Protein AF-A0A8K0URK1-F1 (afdb_monomer_lite)

Structure (mmCIF, N/CA/C/O backbone):
data_AF-A0A8K0URK1-F1
#
_entry.id   AF-A0A8K0URK1-F1
#
loop_
_atom_site.group_PDB
_atom_site.id
_atom_site.type_symbol
_atom_site.label_atom_id
_atom_site.label_alt_id
_atom_site.label_comp_id
_atom_site.label_asym_id
_atom_site.label_entity_id
_atom_site.label_seq_id
_atom_site.pdbx_PDB_ins_code
_atom_site.Cartn_x
_atom_site.Cartn_y
_atom_site.Cartn_z
_atom_site.occupancy
_atom_site.B_iso_or_equiv
_atom_sit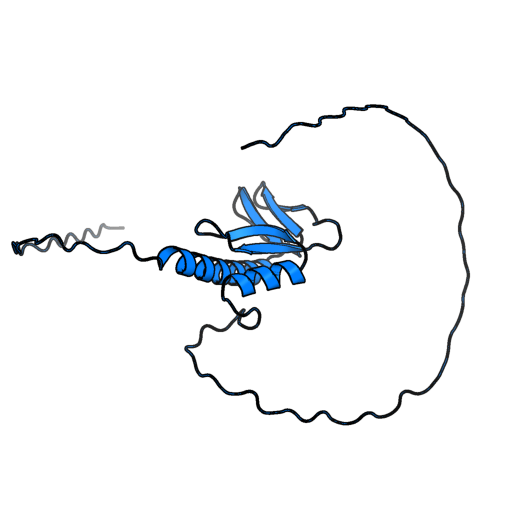e.auth_seq_id
_atom_site.auth_comp_id
_atom_site.auth_asym_id
_atom_site.auth_atom_id
_atom_site.pdbx_PDB_model_num
ATOM 1 N N . MET A 1 1 ? 9.933 27.100 34.645 1.00 48.09 1 MET A N 1
ATOM 2 C CA . MET A 1 1 ? 11.045 26.225 34.213 1.00 48.09 1 MET A CA 1
ATOM 3 C C . MET A 1 1 ? 11.820 26.975 33.146 1.00 48.09 1 MET A C 1
ATOM 5 O O . MET A 1 1 ? 11.214 27.482 32.210 1.00 48.09 1 MET A O 1
ATOM 9 N N . ALA A 1 2 ? 13.097 27.225 33.426 1.00 46.62 2 ALA A N 1
ATOM 10 C CA . ALA A 1 2 ? 13.906 28.264 32.805 1.00 46.62 2 ALA A CA 1
ATOM 11 C C . ALA A 1 2 ? 14.490 27.851 31.445 1.00 46.62 2 ALA A C 1
ATOM 13 O O . ALA A 1 2 ? 14.738 26.683 31.171 1.00 46.62 2 ALA A O 1
ATOM 14 N N . ARG A 1 3 ? 14.677 28.881 30.620 1.00 55.50 3 ARG A N 1
ATOM 15 C CA . ARG A 1 3 ? 15.140 28.906 29.231 1.00 55.50 3 ARG A CA 1
ATOM 16 C C . ARG A 1 3 ? 16.550 28.325 29.087 1.00 55.50 3 ARG A C 1
ATOM 18 O O . ARG A 1 3 ? 17.420 28.685 29.871 1.00 55.50 3 ARG A O 1
ATOM 25 N N . SER A 1 4 ? 16.806 27.566 28.021 1.00 57.69 4 SER A N 1
ATOM 26 C CA . SER A 1 4 ? 18.171 27.368 27.525 1.00 57.69 4 SER A CA 1
ATOM 27 C C . SER A 1 4 ? 18.217 27.646 26.027 1.00 57.69 4 SER A C 1
ATOM 29 O O . SER A 1 4 ? 17.711 26.888 25.205 1.00 57.69 4 SER A O 1
ATOM 31 N N . ILE A 1 5 ? 18.756 28.821 25.711 1.00 60.06 5 ILE A N 1
ATOM 32 C CA . ILE A 1 5 ? 19.053 29.321 24.375 1.00 60.06 5 ILE A CA 1
ATOM 33 C C . ILE A 1 5 ? 20.536 29.025 24.172 1.00 60.06 5 ILE A C 1
ATOM 35 O O . ILE A 1 5 ? 21.371 29.701 24.766 1.00 60.06 5 ILE A O 1
ATOM 39 N N . ILE A 1 6 ? 20.875 28.036 23.347 1.00 62.00 6 ILE A N 1
ATOM 40 C CA . ILE A 1 6 ? 22.254 27.843 22.889 1.00 62.00 6 ILE A CA 1
ATOM 41 C C . ILE A 1 6 ? 22.310 28.324 21.445 1.00 62.00 6 ILE A C 1
ATOM 43 O O . ILE A 1 6 ? 21.987 27.610 20.500 1.00 62.00 6 ILE A O 1
ATOM 47 N N . ARG A 1 7 ? 22.683 29.597 21.300 1.00 62.19 7 ARG A N 1
ATOM 48 C CA . ARG A 1 7 ? 23.243 30.124 20.061 1.00 62.19 7 ARG A CA 1
ATOM 49 C C . ARG A 1 7 ? 24.715 29.745 20.042 1.00 62.19 7 ARG A C 1
ATOM 51 O O . ARG A 1 7 ? 25.472 30.249 20.864 1.00 62.19 7 ARG A O 1
ATOM 58 N N . LEU A 1 8 ? 25.116 28.910 19.093 1.00 56.59 8 LEU A N 1
ATOM 59 C CA . LEU A 1 8 ? 26.517 28.797 18.710 1.00 56.59 8 LEU A CA 1
ATOM 60 C C . LEU A 1 8 ? 26.628 29.061 17.210 1.00 56.59 8 LEU A C 1
ATOM 62 O O . LEU A 1 8 ? 26.575 28.167 16.375 1.00 56.59 8 LEU A O 1
ATOM 66 N N . THR A 1 9 ? 26.714 30.348 16.891 1.00 60.06 9 THR A N 1
ATOM 67 C CA . THR A 1 9 ? 27.252 30.862 15.634 1.00 60.06 9 THR A CA 1
ATOM 68 C C . THR A 1 9 ? 28.734 30.505 15.550 1.00 60.06 9 THR A C 1
ATOM 70 O O . THR A 1 9 ? 29.507 30.964 16.390 1.00 60.06 9 THR A O 1
ATOM 73 N N . LEU A 1 10 ? 29.129 29.741 14.529 1.00 58.16 10 LEU A N 1
ATOM 74 C CA . LEU A 1 10 ? 30.525 29.583 14.123 1.00 58.16 10 LEU A CA 1
ATOM 75 C C . LEU A 1 10 ? 30.709 30.158 12.710 1.00 58.16 10 LEU A C 1
ATOM 77 O O . LEU A 1 10 ? 29.927 29.881 11.803 1.00 58.16 10 LEU A O 1
ATOM 81 N N . LEU A 1 11 ? 31.719 31.018 12.591 1.00 53.81 11 LEU A N 1
ATOM 82 C CA . LEU A 1 11 ? 32.075 31.860 11.450 1.00 53.81 11 LEU A CA 1
ATOM 83 C C . LEU A 1 11 ? 33.068 31.174 10.487 1.00 53.81 11 LEU A C 1
ATOM 85 O O . LEU A 1 11 ? 33.964 30.467 10.928 1.00 53.81 11 LEU A O 1
ATOM 89 N N . LEU A 1 12 ? 32.933 31.551 9.207 1.00 51.34 12 LEU A N 1
ATOM 90 C CA . LEU A 1 12 ? 33.943 31.743 8.145 1.00 51.34 12 LEU A CA 1
ATOM 91 C C . LEU A 1 12 ? 34.872 30.593 7.696 1.00 51.34 12 LEU A C 1
ATOM 93 O O . LEU A 1 12 ? 35.838 30.256 8.368 1.00 51.34 12 LEU A O 1
ATOM 97 N N . ALA A 1 13 ? 34.746 30.246 6.407 1.00 52.25 13 ALA A N 1
ATOM 98 C CA . ALA A 1 13 ? 35.858 30.315 5.448 1.00 52.25 13 ALA A CA 1
ATOM 99 C C . ALA A 1 13 ? 35.312 30.477 4.013 1.00 52.25 13 ALA A C 1
ATOM 101 O O . ALA A 1 13 ? 34.647 29.591 3.484 1.00 52.25 13 ALA A O 1
ATOM 102 N N . ALA A 1 14 ? 35.580 31.626 3.386 1.00 55.91 14 ALA A N 1
ATOM 103 C CA . ALA A 1 14 ? 35.300 31.867 1.973 1.00 55.91 14 ALA A CA 1
ATOM 104 C C . ALA A 1 14 ? 36.432 31.264 1.126 1.00 55.91 14 ALA A C 1
ATOM 106 O O . ALA A 1 14 ? 37.580 31.683 1.247 1.00 55.91 14 ALA A O 1
ATOM 107 N N . SER A 1 15 ? 36.114 30.282 0.282 1.00 62.97 15 SER A N 1
ATOM 108 C CA . SER A 1 15 ? 37.030 29.718 -0.717 1.00 62.97 15 SER A CA 1
ATOM 109 C C . SER A 1 15 ? 36.404 29.868 -2.099 1.00 62.97 15 SER A C 1
ATOM 111 O O . SER A 1 15 ? 35.402 29.228 -2.408 1.00 62.97 15 SER A O 1
ATOM 113 N N . ALA A 1 16 ? 36.976 30.756 -2.913 1.00 58.44 16 ALA A N 1
ATOM 114 C CA . ALA A 1 16 ? 36.610 30.937 -4.311 1.00 58.44 16 ALA A CA 1
ATOM 115 C C . ALA A 1 16 ? 37.341 29.888 -5.163 1.00 58.44 16 ALA A C 1
ATOM 117 O O . ALA A 1 16 ? 38.551 29.988 -5.363 1.00 58.44 16 ALA A O 1
ATOM 118 N N . LEU A 1 17 ? 36.611 28.882 -5.652 1.00 60.44 17 LEU A N 1
ATOM 119 C CA . LEU A 1 17 ? 37.097 27.935 -6.657 1.00 60.44 17 LEU A CA 1
ATOM 120 C C . LEU A 1 17 ? 36.455 28.240 -8.015 1.00 60.44 17 LEU A C 1
ATOM 122 O O . LEU A 1 17 ? 35.256 28.491 -8.123 1.00 60.44 17 LEU A O 1
ATOM 126 N N . LEU A 1 18 ? 37.306 28.244 -9.040 1.00 54.66 18 LEU A N 1
ATOM 127 C CA . LEU A 1 18 ? 36.998 28.494 -10.444 1.00 54.66 18 LEU A CA 1
ATOM 128 C C . LEU A 1 18 ? 36.071 27.395 -10.992 1.00 54.66 18 LEU A C 1
ATOM 130 O O . LEU A 1 18 ? 36.447 26.225 -11.026 1.00 54.66 18 LEU A O 1
ATOM 134 N N . PHE A 1 19 ? 34.872 27.774 -11.441 1.00 57.97 19 PHE A N 1
ATOM 135 C CA . PHE A 1 19 ? 33.903 26.866 -12.058 1.00 57.97 19 PHE A CA 1
ATOM 136 C C . PHE A 1 19 ? 34.135 26.765 -13.573 1.00 57.97 19 PHE A C 1
ATOM 138 O O . PHE A 1 19 ? 33.857 27.706 -14.315 1.00 57.97 19 PHE A O 1
ATOM 145 N N . ALA A 1 20 ? 34.605 25.606 -14.039 1.00 65.06 20 ALA A N 1
ATOM 146 C CA . ALA A 1 20 ? 34.512 25.202 -15.442 1.00 65.06 20 ALA A CA 1
ATOM 147 C C . ALA A 1 20 ? 33.210 24.397 -15.658 1.00 65.06 20 ALA A C 1
ATOM 149 O O . ALA A 1 20 ? 32.905 23.531 -14.834 1.00 65.06 20 ALA A O 1
ATOM 150 N N . PRO A 1 21 ? 32.430 24.631 -16.733 1.00 56.56 21 PRO A N 1
ATOM 151 C CA . PRO A 1 21 ? 31.208 23.873 -16.978 1.00 56.56 21 PRO A CA 1
ATOM 152 C C . PRO A 1 21 ? 31.545 22.473 -17.504 1.00 56.56 21 PRO A C 1
ATOM 154 O O . PRO A 1 21 ? 31.882 22.290 -18.675 1.00 56.56 21 PRO A O 1
ATOM 157 N N . ILE A 1 22 ? 31.430 21.467 -16.638 1.00 66.06 22 ILE A N 1
ATOM 158 C CA . ILE A 1 22 ? 31.434 20.063 -17.050 1.00 66.06 22 ILE A CA 1
ATOM 159 C C . ILE A 1 22 ? 30.080 19.790 -17.711 1.00 66.06 22 ILE A C 1
ATOM 161 O O . ILE A 1 22 ? 29.039 19.799 -17.056 1.00 66.06 22 ILE A O 1
ATOM 165 N N . ARG A 1 23 ? 30.084 19.569 -19.028 1.00 68.69 23 ARG A N 1
ATOM 166 C CA . ARG A 1 23 ? 28.923 19.060 -19.768 1.00 68.69 23 ARG A CA 1
ATOM 167 C C . ARG A 1 23 ? 28.707 17.592 -19.385 1.00 68.69 23 ARG A C 1
ATOM 169 O O . ARG A 1 23 ? 29.271 16.703 -20.015 1.00 68.69 23 ARG A O 1
ATOM 176 N N . GLY A 1 24 ? 27.937 17.353 -18.327 1.00 58.72 24 GLY A N 1
ATOM 177 C CA . GLY A 1 24 ? 27.447 16.021 -17.975 1.00 58.72 24 GLY A CA 1
ATOM 178 C C . GLY A 1 24 ? 26.345 15.585 -18.941 1.00 58.72 24 GLY A C 1
ATOM 179 O O . GLY A 1 24 ? 25.402 16.337 -19.181 1.00 58.72 24 GLY A O 1
ATOM 180 N N . ALA A 1 25 ? 26.470 14.386 -19.512 1.00 64.12 25 ALA A N 1
ATOM 181 C CA . ALA A 1 25 ? 25.358 13.717 -20.181 1.00 64.12 25 ALA A CA 1
ATOM 182 C C . ALA A 1 25 ? 24.268 13.371 -19.142 1.00 64.12 25 ALA A C 1
ATOM 184 O O . ALA A 1 25 ? 24.622 13.061 -18.001 1.00 64.12 25 ALA A O 1
ATOM 185 N N . PRO A 1 26 ? 22.968 13.415 -19.490 1.00 55.03 26 PRO A N 1
ATOM 186 C CA . PRO A 1 26 ? 21.909 13.041 -18.557 1.00 55.03 26 PRO A CA 1
ATOM 187 C C . PRO A 1 26 ? 22.056 11.564 -18.169 1.00 55.03 26 PRO A C 1
ATOM 189 O O . PRO A 1 26 ? 22.089 10.684 -19.031 1.00 55.03 26 PRO A O 1
ATOM 192 N N . ALA A 1 27 ? 22.180 11.300 -16.869 1.00 57.69 27 ALA A N 1
ATOM 193 C CA . ALA A 1 27 ? 22.226 9.952 -16.329 1.00 57.69 27 ALA A CA 1
ATOM 194 C C . ALA A 1 27 ? 20.840 9.307 -16.473 1.00 57.69 27 ALA A C 1
ATOM 196 O O . ALA A 1 27 ? 19.858 9.800 -15.934 1.00 57.69 27 ALA A O 1
ATOM 197 N N . ALA A 1 28 ? 20.755 8.182 -17.180 1.00 57.31 28 ALA A N 1
ATOM 198 C CA . ALA A 1 28 ? 19.535 7.378 -17.279 1.00 57.31 28 ALA A CA 1
ATOM 199 C C . ALA A 1 28 ? 19.229 6.570 -15.992 1.00 57.31 28 ALA A C 1
ATOM 201 O O . ALA A 1 28 ? 18.394 5.668 -16.014 1.00 57.31 28 ALA A O 1
ATOM 202 N N . SER A 1 29 ? 19.907 6.873 -14.881 1.00 57.59 29 SER A N 1
ATOM 203 C CA . SER A 1 29 ? 19.882 6.100 -13.634 1.00 57.59 29 SER A CA 1
ATOM 204 C C . SER A 1 29 ? 18.676 6.412 -12.744 1.00 57.59 29 SER A C 1
ATOM 206 O O . SER A 1 29 ? 18.187 5.532 -12.045 1.00 57.59 29 SER A O 1
ATOM 208 N N . ASP A 1 30 ? 18.112 7.621 -12.824 1.00 63.47 30 ASP A N 1
ATOM 209 C CA . ASP A 1 30 ? 17.045 8.038 -11.903 1.00 63.47 30 ASP A CA 1
ATOM 210 C C . ASP A 1 30 ? 15.773 7.179 -12.025 1.00 63.47 30 ASP A C 1
ATOM 212 O O . ASP A 1 30 ? 15.072 6.947 -11.039 1.00 63.47 30 ASP A O 1
ATOM 216 N N . SER A 1 31 ? 15.473 6.668 -13.229 1.00 66.38 31 SER A N 1
ATOM 217 C CA . SER A 1 31 ? 14.221 5.944 -13.497 1.00 66.38 31 SER A CA 1
ATOM 218 C C . SER A 1 31 ? 14.201 4.494 -13.019 1.00 66.38 31 SER A C 1
ATOM 220 O O . SER A 1 31 ? 13.140 3.984 -12.656 1.00 66.38 31 SER A O 1
ATOM 222 N N . SER A 1 32 ? 15.342 3.805 -13.031 1.00 74.88 32 SER A N 1
ATOM 223 C CA . SER A 1 32 ? 15.462 2.474 -12.423 1.00 74.88 32 SER A CA 1
ATOM 224 C C . SER A 1 32 ? 15.487 2.566 -10.902 1.00 74.88 32 SER A C 1
ATOM 226 O O . SER A 1 32 ? 14.908 1.716 -10.223 1.00 74.88 32 SER A O 1
ATOM 228 N N . ASP A 1 33 ? 16.104 3.624 -10.381 1.00 85.94 33 ASP A N 1
ATOM 229 C CA . ASP A 1 33 ? 16.352 3.779 -8.953 1.00 85.94 33 ASP A CA 1
ATOM 230 C C . ASP A 1 33 ? 15.047 4.031 -8.189 1.00 85.94 33 ASP A C 1
ATOM 232 O O . ASP A 1 33 ? 14.787 3.360 -7.186 1.00 85.94 33 ASP A O 1
ATOM 236 N N . PHE A 1 34 ? 14.155 4.895 -8.702 1.00 93.88 34 PHE A N 1
ATOM 237 C CA . PHE A 1 34 ? 12.862 5.098 -8.039 1.00 93.88 34 PHE A CA 1
ATOM 238 C C . PHE A 1 34 ? 11.953 3.869 -8.140 1.00 93.88 34 PHE A C 1
ATOM 240 O O . PHE A 1 34 ? 11.212 3.599 -7.204 1.00 93.88 34 PHE A O 1
ATOM 247 N N . LYS A 1 35 ? 12.000 3.091 -9.232 1.00 95.69 35 LYS A N 1
ATOM 248 C CA . LYS A 1 35 ? 11.165 1.882 -9.366 1.00 95.69 35 LYS A CA 1
ATOM 249 C C . LYS A 1 35 ? 11.522 0.858 -8.298 1.00 95.69 35 LYS A C 1
ATOM 251 O O . LYS A 1 35 ? 10.628 0.376 -7.606 1.00 95.69 35 LYS A O 1
ATOM 256 N N . LYS A 1 36 ? 12.818 0.591 -8.117 1.00 95.38 36 LYS A N 1
ATOM 257 C CA . LYS A 1 36 ? 13.295 -0.317 -7.071 1.00 95.38 36 LYS A CA 1
ATOM 258 C C . LYS A 1 36 ? 12.928 0.180 -5.679 1.00 95.38 36 LYS A C 1
ATOM 260 O O . LYS A 1 36 ? 12.421 -0.604 -4.879 1.00 95.38 36 LYS A O 1
ATOM 265 N N . GLN A 1 37 ? 13.110 1.474 -5.412 1.00 96.56 37 GLN A N 1
ATOM 266 C CA . GLN A 1 37 ? 12.704 2.062 -4.136 1.00 96.56 37 GLN A CA 1
ATOM 267 C C . GLN A 1 37 ? 11.198 1.907 -3.894 1.00 96.56 37 GLN A C 1
ATOM 269 O O . GLN A 1 37 ? 10.796 1.463 -2.824 1.00 96.56 37 GLN A O 1
ATOM 274 N N . ASN A 1 38 ? 10.367 2.162 -4.905 1.00 97.69 38 ASN A N 1
ATOM 275 C CA . ASN A 1 38 ? 8.920 1.980 -4.813 1.00 97.69 38 ASN A CA 1
ATOM 276 C C . ASN A 1 38 ? 8.538 0.523 -4.510 1.00 97.69 38 ASN A C 1
ATOM 278 O O . ASN A 1 38 ? 7.573 0.284 -3.788 1.00 97.69 38 ASN A O 1
ATOM 282 N N . GLY A 1 39 ? 9.272 -0.453 -5.058 1.00 97.00 39 GLY A N 1
ATOM 283 C CA . GLY A 1 39 ? 9.069 -1.874 -4.760 1.00 97.00 39 GLY A CA 1
ATOM 284 C C . GLY A 1 39 ? 9.372 -2.212 -3.298 1.00 97.00 39 GLY A C 1
ATOM 285 O O . GLY A 1 39 ? 8.576 -2.889 -2.647 1.00 97.00 39 GLY A O 1
ATOM 286 N N . LEU A 1 40 ? 10.481 -1.693 -2.762 1.00 96.94 40 LEU A N 1
ATOM 287 C CA . LEU A 1 40 ? 10.861 -1.860 -1.354 1.00 96.94 40 LEU A CA 1
ATOM 288 C C . LEU A 1 40 ? 9.851 -1.179 -0.420 1.00 96.94 40 LEU A C 1
ATOM 290 O O . LEU A 1 40 ? 9.428 -1.762 0.580 1.00 96.94 40 LEU A O 1
ATOM 294 N N . ASP A 1 41 ? 9.417 0.030 -0.774 1.00 97.75 41 ASP A N 1
ATOM 295 C CA . ASP A 1 41 ? 8.418 0.780 -0.016 1.00 97.75 41 ASP A CA 1
ATOM 296 C C . ASP A 1 41 ? 7.068 0.053 -0.008 1.00 97.75 41 ASP A C 1
ATOM 298 O O . ASP A 1 41 ? 6.435 -0.044 1.043 1.00 97.75 41 ASP A O 1
ATOM 302 N N . ALA A 1 42 ? 6.652 -0.521 -1.143 1.00 98.00 42 ALA A N 1
ATOM 303 C CA . ALA A 1 42 ? 5.432 -1.319 -1.245 1.00 98.00 42 ALA A CA 1
ATOM 304 C C . ALA A 1 42 ? 5.492 -2.569 -0.353 1.00 98.00 42 ALA A C 1
ATOM 306 O O . ALA A 1 42 ? 4.552 -2.824 0.399 1.00 98.00 42 ALA A O 1
ATOM 307 N N . GLN A 1 43 ? 6.605 -3.312 -0.359 1.00 97.12 43 GLN A N 1
ATOM 308 C CA . GLN A 1 43 ? 6.793 -4.461 0.539 1.00 97.12 43 GLN A CA 1
ATOM 309 C C . GLN A 1 43 ? 6.712 -4.061 2.009 1.00 97.12 43 GLN A C 1
ATOM 311 O O . GLN A 1 43 ? 5.987 -4.680 2.790 1.00 97.12 43 GLN A O 1
ATOM 316 N N . LYS A 1 44 ? 7.425 -2.998 2.390 1.00 97.12 44 LYS A N 1
ATOM 317 C CA . LYS A 1 44 ? 7.406 -2.482 3.759 1.00 97.12 44 LYS A CA 1
ATOM 318 C C . LYS A 1 44 ? 6.000 -2.059 4.172 1.00 97.12 44 LYS A C 1
ATOM 320 O O . LYS A 1 44 ? 5.565 -2.378 5.276 1.00 97.12 44 LYS A O 1
ATOM 325 N N . GLN A 1 45 ? 5.289 -1.363 3.294 1.00 97.94 45 GLN A N 1
ATOM 326 C CA . GLN A 1 45 ? 3.925 -0.916 3.540 1.00 97.94 45 GLN A CA 1
ATOM 327 C C . GLN A 1 45 ? 2.960 -2.105 3.682 1.00 97.94 45 GLN A C 1
ATOM 329 O O . GLN A 1 45 ? 2.161 -2.128 4.614 1.00 97.94 45 GLN A O 1
ATOM 334 N N . ASN A 1 46 ? 3.090 -3.141 2.851 1.00 97.44 46 ASN A N 1
ATOM 335 C CA . ASN A 1 46 ? 2.309 -4.376 2.974 1.00 97.44 46 ASN A CA 1
ATOM 336 C C . ASN A 1 46 ? 2.600 -5.131 4.278 1.00 97.44 46 ASN A C 1
ATOM 338 O O . ASN A 1 46 ? 1.675 -5.607 4.937 1.00 97.44 46 ASN A O 1
ATOM 342 N N . ALA A 1 47 ? 3.864 -5.184 4.705 1.00 96.88 47 ALA A N 1
ATOM 343 C CA . ALA A 1 47 ? 4.232 -5.756 5.997 1.00 96.88 47 ALA A CA 1
ATOM 344 C C . ALA A 1 47 ? 3.625 -4.964 7.169 1.00 96.88 47 ALA A C 1
ATOM 346 O O . ALA A 1 47 ? 3.183 -5.558 8.149 1.00 96.88 47 ALA A O 1
ATOM 347 N N . GLN A 1 48 ? 3.547 -3.633 7.066 1.00 97.12 48 GLN A N 1
ATOM 348 C CA . GLN A 1 48 ? 2.868 -2.797 8.062 1.00 97.12 48 GLN A CA 1
ATOM 349 C C . GLN A 1 48 ? 1.362 -3.078 8.094 1.00 97.12 48 GLN A C 1
ATOM 351 O O . GLN A 1 48 ? 0.800 -3.293 9.167 1.00 97.12 48 GLN A O 1
ATOM 356 N N . PHE A 1 49 ? 0.720 -3.134 6.928 1.00 98.00 49 PHE A N 1
ATOM 357 C CA . PHE A 1 49 ? -0.704 -3.437 6.780 1.00 98.00 49 PHE A CA 1
ATOM 358 C C . PHE A 1 49 ? -1.098 -4.782 7.388 1.00 98.00 49 PHE A C 1
ATOM 360 O O . PHE A 1 49 ? -2.134 -4.874 8.042 1.00 98.00 49 PHE A O 1
ATOM 367 N N . ALA A 1 50 ? -0.238 -5.795 7.277 1.00 96.62 50 ALA A N 1
ATOM 368 C CA . ALA A 1 50 ? -0.461 -7.102 7.893 1.00 96.62 50 ALA A CA 1
ATOM 369 C C . ALA A 1 50 ? -0.568 -7.060 9.431 1.00 96.62 50 ALA A C 1
ATOM 371 O O . ALA A 1 50 ? -1.087 -8.000 10.034 1.00 96.62 50 ALA A O 1
ATOM 372 N N . THR A 1 51 ? -0.092 -5.991 10.077 1.00 97.00 51 THR A N 1
ATOM 373 C CA . THR A 1 51 ? -0.181 -5.822 11.537 1.00 97.00 51 THR A CA 1
ATOM 374 C C . THR A 1 51 ? -1.421 -5.048 11.991 1.00 97.00 51 THR A C 1
ATOM 376 O O . THR A 1 51 ? -1.754 -5.101 13.174 1.00 97.00 51 THR A O 1
ATOM 379 N N . LEU A 1 52 ? -2.116 -4.366 11.072 1.00 97.56 52 LEU A N 1
ATOM 380 C CA . LEU A 1 52 ? -3.293 -3.552 11.373 1.00 97.56 52 LEU A CA 1
ATOM 381 C C . LEU A 1 52 ? -4.553 -4.407 11.541 1.00 97.56 52 LEU A C 1
ATOM 383 O O . LEU A 1 52 ? -4.796 -5.361 10.800 1.00 97.56 52 LEU A O 1
ATOM 387 N N . LYS A 1 53 ? -5.399 -4.005 12.485 1.00 97.62 53 LYS A N 1
ATOM 388 C CA . LYS A 1 53 ? -6.725 -4.572 12.753 1.00 97.62 53 LYS A CA 1
ATOM 389 C C . LYS A 1 53 ? -7.801 -3.513 12.562 1.00 97.62 53 LYS A C 1
ATOM 391 O O . LYS A 1 53 ? -7.565 -2.327 12.786 1.00 97.62 53 LYS A O 1
ATOM 396 N N . ALA A 1 54 ? -9.026 -3.936 12.248 1.00 96.69 54 ALA A N 1
ATOM 397 C CA . ALA A 1 54 ? -10.153 -3.008 12.096 1.00 96.69 54 ALA A CA 1
ATOM 398 C C . ALA A 1 54 ? -10.447 -2.187 13.372 1.00 96.69 54 ALA A C 1
ATOM 400 O O . ALA A 1 54 ? -10.978 -1.080 13.298 1.00 96.69 54 ALA A O 1
ATOM 401 N N . SER A 1 55 ? -10.080 -2.713 14.546 1.00 96.50 55 SER A N 1
ATOM 402 C CA . SER A 1 55 ? -10.238 -2.047 15.844 1.00 96.50 55 SER A CA 1
ATOM 403 C C . SER A 1 55 ? -9.191 -0.974 16.146 1.00 96.50 55 SER A C 1
ATOM 405 O O . SER A 1 55 ? -9.363 -0.234 17.118 1.00 96.50 55 SER A O 1
ATOM 407 N N . ASP A 1 56 ? -8.100 -0.912 15.383 1.00 97.88 56 ASP A N 1
ATOM 408 C CA . ASP A 1 56 ? -7.002 0.007 15.670 1.00 97.88 56 ASP A CA 1
ATOM 409 C C . ASP A 1 56 ? -7.427 1.462 15.415 1.00 97.88 56 ASP A C 1
ATOM 411 O O . ASP A 1 56 ? -8.181 1.740 14.476 1.00 97.88 56 ASP A O 1
ATOM 415 N N . PRO A 1 57 ? -6.962 2.422 16.234 1.00 97.69 57 PRO A N 1
ATOM 416 C CA . PRO A 1 57 ? -7.157 3.831 15.937 1.00 97.69 57 PRO A CA 1
ATOM 417 C C . PRO A 1 57 ? -6.331 4.230 14.710 1.00 97.69 57 PRO A C 1
ATOM 419 O O . PRO A 1 57 ? -5.249 3.697 14.464 1.00 97.69 57 PRO A O 1
ATOM 422 N N . CYS A 1 58 ? -6.812 5.222 13.969 1.00 98.31 58 CYS A N 1
ATOM 423 C CA . CYS A 1 58 ? -6.141 5.721 12.774 1.00 98.31 58 CYS A CA 1
ATOM 424 C C . CYS A 1 58 ? -6.172 7.250 12.704 1.00 98.31 58 CYS A C 1
ATOM 426 O O . CYS A 1 58 ? -6.954 7.904 13.397 1.00 98.31 58 CYS A O 1
ATOM 428 N N . ALA A 1 59 ? -5.304 7.825 11.869 1.00 98.12 59 ALA A N 1
ATOM 429 C CA . ALA A 1 59 ? -5.293 9.258 11.594 1.00 98.12 59 ALA A CA 1
ATOM 430 C C . ALA A 1 59 ? -6.227 9.588 10.421 1.00 98.12 59 ALA A C 1
ATOM 432 O O . ALA A 1 59 ? -6.144 8.932 9.381 1.00 98.12 59 ALA A O 1
ATOM 433 N N . GLU A 1 60 ? -7.079 10.607 10.581 1.00 97.88 60 GLU A N 1
ATOM 434 C CA . GLU A 1 60 ? -8.065 11.031 9.573 1.00 97.88 60 GLU A CA 1
ATOM 435 C C . GLU A 1 60 ? -7.494 11.094 8.156 1.00 97.88 60 GLU A C 1
ATOM 437 O O . GLU A 1 60 ? -6.406 11.626 7.931 1.00 97.88 60 GLU A O 1
ATOM 442 N N . GLY A 1 61 ? -8.245 10.554 7.196 1.00 97.06 61 GLY A N 1
ATOM 443 C CA . GLY A 1 61 ? -7.881 10.567 5.779 1.00 97.06 61 GLY A CA 1
ATOM 444 C C . GLY A 1 61 ? -6.791 9.569 5.376 1.00 97.06 61 GLY A C 1
ATOM 445 O O . GLY A 1 61 ? -6.563 9.392 4.180 1.00 97.06 61 GLY A O 1
ATOM 446 N N . THR A 1 62 ? -6.153 8.877 6.326 1.00 98.00 62 THR A N 1
ATOM 447 C CA . THR A 1 62 ? -5.176 7.821 6.014 1.00 98.00 62 THR A CA 1
ATOM 448 C C . THR A 1 62 ? -5.860 6.660 5.302 1.00 98.00 62 THR A C 1
ATOM 450 O O . THR A 1 62 ? -6.970 6.269 5.665 1.00 98.00 62 THR A O 1
ATOM 453 N N . GLN A 1 63 ? -5.180 6.087 4.313 1.00 98.56 63 GLN A N 1
ATOM 454 C CA . GLN A 1 63 ? -5.602 4.872 3.624 1.00 98.56 63 GLN A CA 1
ATOM 455 C C . GLN A 1 63 ? -4.644 3.729 3.954 1.00 98.56 63 GLN A C 1
ATOM 457 O O . GLN A 1 63 ? -3.439 3.945 4.103 1.00 98.56 63 GLN A O 1
ATOM 462 N N . ALA A 1 64 ? -5.179 2.521 4.076 1.00 98.62 64 ALA A N 1
ATOM 463 C CA . ALA A 1 64 ? -4.411 1.323 4.380 1.00 98.62 64 ALA A CA 1
ATOM 464 C C . ALA A 1 64 ? -5.081 0.078 3.795 1.00 98.62 64 ALA A C 1
ATOM 466 O O . ALA A 1 64 ? -6.233 0.121 3.359 1.00 98.62 64 ALA A O 1
ATOM 467 N N . CYS A 1 65 ? -4.370 -1.043 3.849 1.00 98.75 65 CYS A N 1
ATOM 468 C CA . CYS A 1 65 ? -4.998 -2.352 3.771 1.00 98.75 65 CYS A CA 1
ATOM 469 C C . CYS A 1 65 ? -5.161 -2.897 5.185 1.00 98.75 65 CYS A C 1
ATOM 471 O O . CYS A 1 65 ? -4.181 -3.067 5.903 1.00 98.75 65 CYS A O 1
ATOM 473 N N . VAL A 1 66 ? -6.396 -3.152 5.597 1.00 98.44 66 VAL A N 1
ATOM 474 C CA . VAL A 1 66 ? -6.708 -3.715 6.916 1.00 98.44 66 VAL A CA 1
ATOM 475 C C . VAL A 1 66 ? -7.499 -4.984 6.677 1.00 98.44 66 VAL A C 1
ATOM 477 O O . VAL A 1 66 ? -8.515 -4.952 5.987 1.00 98.44 66 VAL A O 1
ATOM 480 N N . GLU A 1 67 ? -7.005 -6.114 7.186 1.00 96.56 67 GLU A N 1
ATOM 481 C CA . GLU A 1 67 ?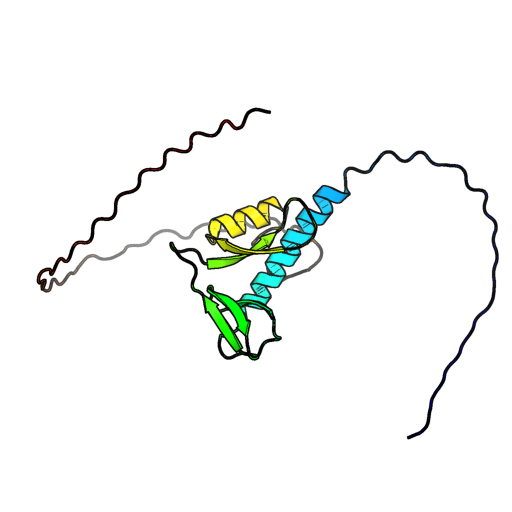 -7.644 -7.427 6.990 1.00 96.56 67 GLU A CA 1
ATOM 482 C C . GLU A 1 67 ? -7.918 -7.737 5.500 1.00 96.56 67 GLU A C 1
ATOM 484 O O . GLU A 1 67 ? -8.967 -8.260 5.127 1.00 96.56 67 GLU A O 1
ATOM 489 N N . GLN A 1 68 ? -6.963 -7.371 4.631 1.00 96.88 68 GLN A N 1
ATOM 490 C CA . GLN A 1 68 ? -7.034 -7.508 3.165 1.00 96.88 68 GLN A CA 1
ATOM 491 C C . GLN A 1 68 ? -8.146 -6.685 2.482 1.00 96.88 68 GLN A C 1
ATOM 493 O O . GLN A 1 68 ? -8.344 -6.810 1.273 1.00 96.88 68 GLN A O 1
ATOM 498 N N . ALA A 1 69 ? -8.856 -5.824 3.212 1.00 98.44 69 ALA A N 1
ATOM 499 C CA . ALA A 1 69 ? -9.808 -4.859 2.673 1.00 98.44 69 ALA A CA 1
ATOM 500 C C . ALA A 1 69 ? -9.154 -3.483 2.509 1.00 98.44 69 ALA A C 1
ATOM 502 O O . ALA A 1 69 ? -8.246 -3.119 3.261 1.00 98.44 69 ALA A O 1
ATOM 503 N N . PHE A 1 70 ? -9.636 -2.704 1.541 1.00 98.50 70 PHE A N 1
ATOM 504 C CA . PHE A 1 70 ? -9.272 -1.296 1.448 1.00 98.50 70 PHE A CA 1
ATOM 505 C C . PHE A 1 70 ? -9.878 -0.558 2.636 1.00 98.50 70 PHE A C 1
ATOM 507 O O . PHE A 1 70 ? -11.072 -0.686 2.892 1.00 98.50 70 PHE A O 1
ATOM 514 N N . ALA A 1 71 ? -9.075 0.208 3.361 1.00 98.56 71 ALA A N 1
ATOM 515 C CA . ALA A 1 71 ? -9.524 0.943 4.529 1.00 98.56 71 ALA A CA 1
ATOM 516 C C . ALA A 1 71 ? -9.219 2.430 4.381 1.00 98.56 71 ALA A C 1
ATOM 518 O O . ALA A 1 71 ? -8.113 2.811 3.994 1.00 98.56 71 ALA A O 1
ATOM 519 N N . GLN A 1 72 ? -10.182 3.270 4.752 1.00 98.50 72 GLN A N 1
ATOM 520 C CA . GLN A 1 72 ? -9.981 4.704 4.927 1.00 98.50 72 GLN A CA 1
ATOM 521 C C . GLN A 1 72 ? -10.301 5.093 6.364 1.00 98.50 72 GLN A C 1
ATOM 523 O O . GLN A 1 72 ? -11.291 4.643 6.937 1.00 98.50 72 GLN A O 1
ATOM 528 N N . CYS A 1 73 ? -9.462 5.930 6.958 1.00 98.44 73 CYS A N 1
ATOM 529 C CA . CYS A 1 73 ? -9.710 6.438 8.291 1.00 98.44 73 CYS A CA 1
ATOM 530 C C . CYS A 1 73 ? -10.741 7.568 8.266 1.00 98.44 73 CYS A C 1
ATOM 532 O O . CYS A 1 73 ? -10.496 8.603 7.641 1.00 98.44 73 CYS A O 1
ATOM 534 N N . VAL A 1 74 ? -11.859 7.370 8.967 1.00 98.00 74 VAL A N 1
ATOM 535 C CA . VAL A 1 74 ? -12.933 8.356 9.133 1.00 98.00 74 VAL A CA 1
ATOM 536 C C . VAL A 1 74 ? -13.383 8.353 10.593 1.00 98.00 74 VAL A C 1
ATOM 538 O O . VAL A 1 74 ? -13.773 7.318 11.132 1.00 98.00 74 VAL A O 1
ATOM 541 N N . GLY A 1 75 ? -13.326 9.498 11.264 1.00 96.31 75 GLY A N 1
ATOM 542 C CA . GLY A 1 75 ? -13.669 9.612 12.690 1.00 96.31 75 GLY A CA 1
ATOM 543 C C . GLY A 1 75 ? -12.715 8.847 13.623 1.00 96.31 75 GLY A C 1
ATOM 544 O O . GLY A 1 75 ? -13.143 8.322 14.654 1.00 96.31 75 GLY A O 1
ATOM 545 N N . GLY A 1 76 ? -11.441 8.710 13.248 1.00 97.00 76 GLY A N 1
ATOM 546 C CA . GLY A 1 76 ? -10.419 7.950 13.976 1.00 97.00 76 GLY A CA 1
ATOM 547 C C . GLY A 1 76 ? -10.654 6.435 13.989 1.00 97.00 76 GLY A C 1
ATOM 548 O O . GLY A 1 76 ? -10.152 5.743 14.882 1.00 97.00 76 GLY A O 1
ATOM 549 N N . LYS A 1 77 ? -11.458 5.922 13.050 1.00 97.44 77 LYS A N 1
ATOM 550 C CA . LYS A 1 77 ? -11.796 4.503 12.869 1.00 97.44 77 LYS A CA 1
ATOM 551 C C . LYS A 1 77 ? -11.580 4.092 11.416 1.00 97.44 77 LYS A C 1
ATOM 553 O O . LYS A 1 77 ? -11.806 4.886 10.504 1.00 97.44 77 LYS A O 1
ATOM 558 N N . TRP A 1 78 ? -11.192 2.839 11.200 1.00 98.44 78 TRP A N 1
ATOM 559 C CA . TRP A 1 78 ? -11.095 2.281 9.857 1.00 98.44 78 TRP A CA 1
ATOM 560 C C . TRP A 1 78 ? -12.486 1.978 9.289 1.00 98.44 78 TRP A C 1
ATOM 562 O O . TRP A 1 78 ? -13.222 1.152 9.827 1.00 98.44 78 TRP A O 1
ATOM 572 N N . ALA A 1 79 ? -12.837 2.624 8.180 1.00 98.31 79 ALA A N 1
ATOM 573 C CA . ALA A 1 79 ? -13.956 2.243 7.329 1.00 98.31 79 ALA A CA 1
ATOM 574 C C . ALA A 1 79 ? -13.441 1.287 6.245 1.00 98.31 79 ALA A C 1
ATOM 576 O O . ALA A 1 79 ? -12.651 1.692 5.392 1.00 98.31 79 ALA A O 1
ATOM 577 N N . LEU A 1 80 ? -13.847 0.015 6.314 1.00 98.31 80 LEU A N 1
ATOM 578 C CA . LEU A 1 80 ? -13.364 -1.048 5.430 1.00 98.31 80 LEU A CA 1
ATOM 579 C C . LEU A 1 80 ? -14.318 -1.258 4.248 1.00 98.31 80 LEU A C 1
ATOM 581 O O . LEU A 1 80 ? -15.517 -1.465 4.431 1.00 98.31 80 LEU A O 1
ATOM 585 N N . THR A 1 81 ? -13.749 -1.320 3.051 1.00 98.38 81 THR A N 1
ATOM 586 C CA . THR A 1 81 ? -14.401 -1.709 1.801 1.00 98.38 81 THR A CA 1
ATOM 587 C C . THR A 1 81 ? -13.707 -2.955 1.267 1.00 98.38 81 THR A C 1
ATOM 589 O O . THR A 1 81 ? -12.521 -2.939 0.929 1.00 98.38 81 THR A O 1
ATOM 592 N N . LYS A 1 82 ? -14.438 -4.071 1.209 1.00 98.00 82 LYS A N 1
ATOM 593 C CA . LYS A 1 82 ? -13.872 -5.343 0.752 1.00 98.00 82 LYS A CA 1
ATOM 594 C C . LYS A 1 82 ? -13.568 -5.283 -0.747 1.00 98.00 82 LYS A C 1
ATOM 596 O O . LYS A 1 82 ? -14.391 -4.826 -1.535 1.00 98.00 82 LYS A O 1
ATOM 601 N N . CYS A 1 83 ? -12.404 -5.797 -1.121 1.00 97.75 83 CYS A N 1
ATOM 602 C CA . CYS A 1 83 ? -12.030 -5.995 -2.512 1.00 97.75 83 CYS A CA 1
ATOM 603 C C . CYS A 1 83 ? -12.916 -7.071 -3.178 1.00 97.75 83 CYS A C 1
ATOM 605 O O . CYS A 1 83 ? -13.315 -8.047 -2.534 1.00 97.75 83 CYS A O 1
ATOM 607 N N . SER A 1 84 ? -13.274 -6.875 -4.449 1.00 96.19 84 SER A N 1
ATOM 608 C CA . SER A 1 84 ? -14.168 -7.761 -5.210 1.00 96.19 84 SER A CA 1
ATOM 609 C C . SER A 1 84 ? -13.397 -8.842 -5.980 1.00 96.19 84 SER A C 1
ATOM 611 O O . SER A 1 84 ? -12.178 -8.790 -6.104 1.00 96.19 84 SER A O 1
ATOM 613 N N . GLY A 1 85 ? -14.091 -9.862 -6.496 1.00 93.56 85 GLY A N 1
ATOM 614 C CA . GLY A 1 85 ? -13.501 -10.795 -7.469 1.00 93.56 85 GLY A CA 1
ATOM 615 C C . GLY A 1 85 ? -12.313 -11.629 -6.967 1.00 93.56 85 GLY A C 1
ATOM 616 O O . GLY A 1 85 ? -11.467 -12.009 -7.764 1.00 93.56 85 GLY A O 1
ATOM 617 N N . GLY A 1 86 ? -12.221 -11.892 -5.657 1.00 92.25 86 GLY A N 1
ATOM 618 C CA . GLY A 1 86 ? -11.098 -12.642 -5.074 1.00 92.25 86 GLY A CA 1
ATOM 619 C C . GLY A 1 86 ? -9.789 -11.849 -4.971 1.00 92.25 86 GLY A C 1
ATOM 620 O O . GLY A 1 86 ? -8.753 -12.428 -4.655 1.00 92.25 86 GLY A O 1
ATOM 621 N N . THR A 1 87 ? -9.832 -10.539 -5.218 1.00 98.38 87 THR A N 1
ATOM 622 C CA . THR A 1 87 ? -8.692 -9.640 -5.021 1.00 98.38 87 THR A CA 1
ATOM 623 C C . THR A 1 87 ? -8.505 -9.288 -3.543 1.00 98.38 87 THR A C 1
ATOM 625 O O . THR A 1 87 ? -9.409 -9.440 -2.715 1.00 98.38 87 THR A O 1
ATOM 628 N N . VAL A 1 88 ? -7.312 -8.809 -3.210 1.00 98.44 88 VAL A N 1
ATOM 629 C CA . VAL A 1 88 ? -6.907 -8.352 -1.882 1.00 98.44 88 VAL A CA 1
ATOM 630 C C . VAL A 1 88 ? -6.378 -6.929 -1.972 1.00 98.44 88 VAL A C 1
ATOM 632 O O . VAL A 1 88 ? -5.807 -6.525 -2.984 1.00 98.44 88 VAL A O 1
ATOM 635 N N . CYS A 1 89 ? -6.562 -6.156 -0.907 1.00 98.69 89 CYS A N 1
ATOM 636 C CA . CYS A 1 89 ? -5.926 -4.853 -0.806 1.00 98.69 89 CYS A CA 1
ATOM 637 C C . CYS A 1 89 ? -4.418 -5.038 -0.635 1.00 98.69 89 CYS A C 1
ATOM 639 O O . CYS A 1 89 ? -3.974 -5.754 0.265 1.00 98.69 89 CYS A O 1
ATOM 641 N N . THR A 1 90 ? -3.648 -4.348 -1.467 1.00 98.50 90 THR A N 1
ATOM 642 C CA . THR A 1 90 ? -2.187 -4.347 -1.444 1.00 98.50 90 THR A CA 1
ATOM 643 C C . THR A 1 90 ? -1.639 -2.985 -1.872 1.00 98.50 90 THR A C 1
ATOM 645 O O . THR A 1 90 ? -2.257 -2.258 -2.654 1.00 98.50 90 THR A O 1
ATOM 648 N N . ALA A 1 91 ? -0.472 -2.621 -1.350 1.00 98.56 91 ALA A N 1
ATOM 649 C CA . ALA A 1 91 ? 0.355 -1.544 -1.865 1.00 98.56 91 ALA A CA 1
ATOM 650 C C . ALA A 1 91 ? 1.209 -2.046 -3.031 1.00 98.56 91 ALA A C 1
ATOM 652 O O . ALA A 1 91 ? 1.903 -3.057 -2.919 1.00 98.56 91 ALA A O 1
ATOM 653 N N . LEU A 1 92 ? 1.200 -1.300 -4.133 1.00 98.31 92 LEU A N 1
ATOM 654 C CA . LEU A 1 92 ? 1.935 -1.604 -5.354 1.00 98.31 92 LEU A CA 1
ATOM 655 C C . LEU A 1 92 ? 2.886 -0.460 -5.719 1.00 98.31 92 LEU A C 1
ATOM 657 O O . LEU A 1 92 ? 2.559 0.711 -5.491 1.00 98.31 92 LEU A O 1
ATOM 661 N N . PRO A 1 93 ? 4.047 -0.764 -6.324 1.00 98.25 93 PRO A N 1
ATOM 662 C CA . PRO A 1 93 ? 4.983 0.259 -6.764 1.00 98.25 93 PRO A CA 1
ATOM 663 C C . PRO A 1 93 ? 4.383 1.111 -7.889 1.00 98.25 93 PRO A C 1
ATOM 665 O O . PRO A 1 93 ? 3.776 0.591 -8.838 1.00 98.25 93 PRO A O 1
ATOM 668 N N . LEU A 1 94 ? 4.583 2.431 -7.812 1.00 97.19 94 LEU A N 1
ATOM 669 C CA . LEU A 1 94 ? 4.314 3.329 -8.933 1.00 97.19 94 LEU A CA 1
ATOM 670 C C . LEU A 1 94 ? 5.417 3.192 -9.989 1.00 97.19 94 LEU A C 1
ATOM 672 O O . LEU A 1 94 ? 6.599 3.092 -9.672 1.00 97.19 94 LEU A O 1
ATOM 676 N N . VAL A 1 95 ? 5.034 3.197 -11.266 1.00 95.19 95 VAL A N 1
ATOM 677 C CA . VAL A 1 95 ? 5.960 2.891 -12.374 1.00 95.19 95 VAL A CA 1
ATOM 678 C C . VAL A 1 95 ? 6.554 4.126 -13.051 1.00 95.19 95 VAL A C 1
ATOM 680 O O . VAL A 1 95 ? 7.627 4.040 -13.638 1.00 95.19 95 VAL A O 1
ATOM 683 N N . ASN A 1 96 ? 5.879 5.274 -12.948 1.00 92.81 96 ASN A N 1
ATOM 684 C CA . ASN A 1 96 ? 6.239 6.502 -13.673 1.00 92.81 96 ASN A CA 1
ATOM 685 C C . ASN A 1 96 ? 6.655 7.656 -12.751 1.00 92.81 96 ASN A C 1
ATOM 687 O O . ASN A 1 96 ? 6.991 8.733 -13.234 1.00 92.81 96 ASN A O 1
ATOM 691 N N . LYS A 1 97 ? 6.583 7.462 -11.431 1.00 94.88 97 LYS A N 1
ATOM 692 C CA . LYS A 1 97 ? 6.968 8.459 -10.427 1.00 94.88 97 LYS A CA 1
ATOM 693 C C . LYS A 1 97 ? 7.295 7.787 -9.090 1.00 94.88 97 LYS A C 1
ATOM 695 O O . LYS A 1 97 ? 6.851 6.657 -8.878 1.00 94.88 97 LYS A O 1
ATOM 700 N N . PRO A 1 98 ? 8.012 8.465 -8.180 1.00 96.75 98 PRO A N 1
ATOM 701 C CA . PRO A 1 98 ? 8.241 7.965 -6.828 1.00 96.75 98 PRO A CA 1
ATOM 702 C C . PRO A 1 98 ? 6.935 7.719 -6.054 1.00 96.75 98 PRO A C 1
ATOM 704 O O . PRO A 1 98 ? 5.974 8.481 -6.189 1.00 96.75 98 PRO A O 1
ATOM 707 N N . GLY A 1 99 ? 6.927 6.678 -5.223 1.00 96.88 99 GLY A N 1
ATOM 708 C CA . GLY A 1 99 ? 5.852 6.312 -4.305 1.00 96.88 99 GLY A CA 1
ATOM 709 C C . GLY A 1 99 ? 5.169 4.971 -4.596 1.00 96.88 99 GLY A C 1
ATOM 710 O O . GLY A 1 99 ? 5.518 4.219 -5.509 1.00 96.88 99 GLY A O 1
ATOM 711 N N . THR A 1 100 ? 4.141 4.693 -3.802 1.00 98.38 100 THR A N 1
ATOM 712 C CA . THR A 1 100 ? 3.298 3.496 -3.889 1.00 98.38 100 THR A CA 1
ATOM 713 C C . THR A 1 100 ? 1.840 3.884 -4.134 1.00 98.38 100 THR A C 1
ATOM 715 O O . THR A 1 100 ? 1.457 5.053 -4.039 1.00 98.38 100 THR A O 1
ATOM 718 N N . SER A 1 101 ? 1.010 2.906 -4.482 1.00 98.19 101 SER A N 1
ATOM 719 C CA . SER A 1 101 ? -0.439 3.061 -4.586 1.00 98.19 101 SER A CA 1
ATOM 720 C C . SER A 1 101 ? -1.130 1.861 -3.962 1.00 98.19 101 SER A C 1
ATOM 722 O O . SER A 1 101 ? -0.717 0.727 -4.181 1.00 98.19 101 SER A O 1
ATOM 724 N N . ILE A 1 102 ? -2.177 2.122 -3.185 1.00 98.50 102 ILE A N 1
ATOM 725 C CA . ILE A 1 102 ? -3.017 1.089 -2.586 1.00 98.50 102 ILE A CA 1
ATOM 726 C C . ILE A 1 102 ? -4.133 0.751 -3.572 1.00 98.50 102 ILE A C 1
ATOM 728 O O . ILE A 1 102 ? -4.842 1.649 -4.026 1.00 98.50 102 ILE A O 1
ATOM 732 N N . THR A 1 103 ? -4.305 -0.528 -3.889 1.00 98.25 103 THR A N 1
ATOM 733 C CA . THR A 1 103 ? -5.376 -1.005 -4.770 1.00 98.25 103 THR A CA 1
ATOM 734 C C . THR A 1 103 ? -5.825 -2.408 -4.380 1.00 98.25 103 THR A C 1
ATOM 736 O O . THR A 1 103 ? -5.133 -3.118 -3.652 1.00 98.25 103 THR A O 1
ATOM 739 N N . CYS A 1 104 ? -6.992 -2.804 -4.877 1.00 98.44 104 CYS A N 1
ATOM 740 C CA . CYS A 1 104 ? -7.407 -4.197 -4.901 1.00 98.44 104 CYS A CA 1
ATOM 741 C C . CYS A 1 104 ? -6.775 -4.877 -6.119 1.00 98.44 104 CYS A C 1
ATOM 743 O O . CYS A 1 104 ? -6.964 -4.409 -7.242 1.00 98.44 104 CYS A O 1
ATOM 745 N N . ASP A 1 105 ? -6.021 -5.946 -5.893 1.00 98.38 105 ASP A N 1
ATOM 746 C CA . ASP A 1 105 ? -5.385 -6.742 -6.946 1.00 98.38 105 ASP A CA 1
ATOM 747 C C . ASP A 1 105 ? -5.285 -8.213 -6.513 1.00 98.38 105 ASP A C 1
ATOM 749 O O . ASP A 1 105 ? -5.557 -8.550 -5.356 1.00 98.38 105 ASP A O 1
ATOM 753 N N . THR A 1 106 ? -4.925 -9.124 -7.408 1.00 98.00 106 THR A N 1
ATOM 754 C CA . THR A 1 106 ? -4.601 -10.491 -6.990 1.00 98.00 106 THR A CA 1
ATOM 755 C C . THR A 1 106 ? -3.238 -10.513 -6.295 1.00 98.00 106 THR A C 1
ATOM 757 O O . THR A 1 106 ? -2.355 -9.707 -6.590 1.00 98.00 106 THR A O 1
ATOM 760 N N . GLN A 1 107 ? -3.029 -11.455 -5.369 1.00 96.12 107 GLN A N 1
ATOM 761 C CA . GLN A 1 107 ? -1.716 -11.609 -4.731 1.00 96.12 107 GLN A CA 1
ATOM 762 C C . GLN A 1 107 ? -0.619 -11.894 -5.771 1.00 96.12 107 GLN A C 1
ATOM 764 O O . GLN A 1 107 ? 0.480 -11.359 -5.672 1.00 96.12 107 GLN A O 1
ATOM 769 N N . ALA A 1 108 ? -0.937 -12.693 -6.795 1.00 97.00 108 ALA A N 1
ATOM 770 C CA . ALA A 1 108 ? 0.005 -13.044 -7.851 1.00 97.00 108 ALA A CA 1
ATOM 771 C C . ALA A 1 108 ? 0.432 -11.822 -8.683 1.00 97.00 108 ALA A C 1
ATOM 773 O O . ALA A 1 108 ? 1.622 -11.646 -8.942 1.00 97.00 108 ALA A O 1
ATOM 774 N N . ASP A 1 109 ? -0.512 -10.954 -9.056 1.00 97.38 109 ASP A N 1
ATOM 775 C CA . ASP A 1 109 ? -0.217 -9.734 -9.816 1.00 97.38 109 ASP A CA 1
ATOM 776 C C . ASP A 1 109 ? 0.558 -8.718 -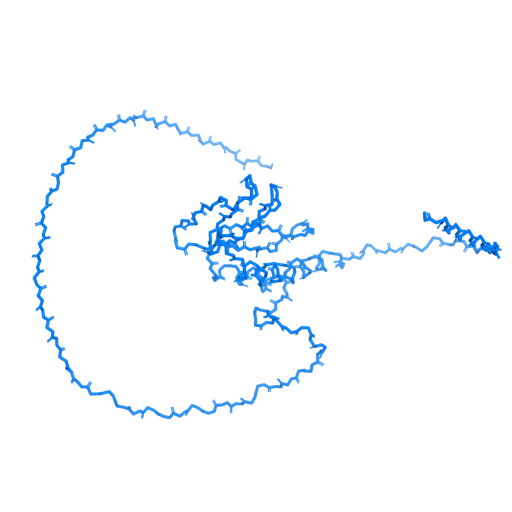8.969 1.00 97.38 109 ASP A C 1
ATOM 778 O O . ASP A 1 109 ? 1.492 -8.070 -9.454 1.00 97.38 109 ASP A O 1
ATOM 782 N N . ALA A 1 110 ? 0.234 -8.623 -7.677 1.00 97.44 110 ALA A N 1
ATOM 783 C CA . ALA A 1 110 ? 0.976 -7.798 -6.734 1.00 97.44 110 ALA A CA 1
ATOM 784 C C . ALA A 1 110 ? 2.449 -8.217 -6.646 1.00 97.44 110 ALA A C 1
ATOM 786 O O . ALA A 1 110 ? 3.352 -7.387 -6.800 1.00 97.44 110 ALA A O 1
ATOM 787 N N . ASP A 1 111 ? 2.686 -9.515 -6.467 1.00 96.94 111 ASP A N 1
ATOM 788 C CA . ASP A 1 111 ? 4.020 -10.100 -6.385 1.00 96.94 111 ASP A CA 1
ATOM 789 C C . ASP A 1 111 ? 4.791 -9.898 -7.695 1.00 96.94 111 ASP A C 1
ATOM 791 O O . ASP A 1 111 ? 5.951 -9.478 -7.671 1.00 96.94 111 ASP A O 1
ATOM 795 N N . ALA A 1 112 ? 4.143 -10.112 -8.844 1.00 97.81 112 ALA A N 1
ATOM 796 C CA . ALA A 1 112 ? 4.742 -9.887 -10.158 1.00 97.81 112 ALA A CA 1
ATOM 797 C C . ALA A 1 112 ? 5.176 -8.426 -10.353 1.00 97.81 112 ALA A C 1
ATOM 799 O O . ALA A 1 112 ? 6.260 -8.160 -10.876 1.00 97.81 112 ALA A O 1
ATOM 800 N N . ARG A 1 113 ? 4.377 -7.458 -9.891 1.00 97.06 113 ARG A N 1
ATOM 801 C CA . ARG A 1 113 ? 4.706 -6.026 -9.986 1.00 97.06 113 ARG A CA 1
ATOM 802 C C . ARG A 1 113 ? 5.843 -5.610 -9.058 1.00 97.06 113 ARG A C 1
ATOM 804 O O . ARG A 1 113 ? 6.648 -4.761 -9.438 1.00 97.06 113 ARG A O 1
ATOM 811 N N . ILE A 1 114 ? 5.931 -6.200 -7.870 1.00 96.81 114 ILE A N 1
ATOM 812 C CA . ILE A 1 114 ? 7.057 -5.983 -6.951 1.00 96.81 114 ILE A CA 1
ATOM 813 C C . ILE A 1 114 ? 8.346 -6.576 -7.543 1.00 96.81 114 ILE A C 1
ATOM 815 O O . ILE A 1 114 ? 9.379 -5.907 -7.552 1.00 96.81 114 ILE A O 1
ATOM 819 N N . GLN A 1 115 ? 8.282 -7.770 -8.136 1.00 96.25 115 GLN A N 1
ATOM 820 C CA . GLN A 1 115 ? 9.423 -8.376 -8.835 1.00 96.25 115 GLN A CA 1
ATOM 821 C C . GLN A 1 115 ? 9.857 -7.556 -10.052 1.00 96.25 115 GLN A C 1
ATOM 823 O O . GLN A 1 115 ? 11.050 -7.329 -10.248 1.00 96.25 115 GLN A O 1
ATOM 828 N N . ALA A 1 116 ? 8.908 -7.034 -10.834 1.00 95.69 116 ALA A N 1
ATOM 829 C CA . ALA A 1 116 ? 9.190 -6.158 -11.972 1.00 95.69 116 ALA A CA 1
ATOM 830 C C . ALA A 1 116 ? 9.860 -4.831 -11.565 1.00 95.69 116 ALA A C 1
ATOM 832 O O . ALA A 1 116 ? 10.547 -4.210 -12.377 1.00 95.69 116 ALA A O 1
ATOM 833 N N . ALA A 1 117 ? 9.702 -4.406 -10.308 1.00 95.88 117 ALA A N 1
ATOM 834 C CA . ALA A 1 117 ? 10.440 -3.287 -9.732 1.00 95.88 117 ALA A CA 1
ATOM 835 C C . ALA A 1 117 ? 11.897 -3.644 -9.356 1.00 95.88 117 ALA A C 1
ATOM 837 O O . ALA A 1 117 ? 12.657 -2.762 -8.966 1.00 95.88 117 ALA A O 1
ATOM 838 N N . GLY A 1 118 ? 12.317 -4.905 -9.498 1.00 93.56 118 GLY A N 1
ATOM 839 C CA . GLY A 1 118 ? 13.660 -5.376 -9.152 1.00 93.56 118 GLY A CA 1
ATOM 840 C C . GLY A 1 118 ? 13.822 -5.725 -7.671 1.00 93.56 118 GLY A C 1
ATOM 841 O O . GLY A 1 118 ? 14.915 -5.554 -7.122 1.00 93.56 118 GLY A O 1
ATOM 842 N N . VAL A 1 119 ? 12.736 -6.161 -7.021 1.00 93.69 119 VAL A N 1
ATOM 843 C CA . VAL A 1 119 ? 12.698 -6.532 -5.600 1.00 93.69 119 VAL A CA 1
ATOM 844 C C . VAL A 1 119 ? 12.193 -7.966 -5.436 1.00 93.69 119 VAL A C 1
ATOM 846 O O . VAL A 1 119 ? 11.129 -8.321 -5.937 1.00 93.69 119 VAL A O 1
ATOM 849 N N . ASP A 1 120 ? 12.933 -8.790 -4.695 1.00 89.94 120 ASP A N 1
ATOM 850 C CA . ASP A 1 120 ? 12.541 -10.172 -4.410 1.00 89.94 120 ASP A CA 1
ATOM 851 C C . ASP A 1 120 ? 11.394 -10.228 -3.393 1.00 89.94 120 ASP A C 1
ATOM 853 O O . ASP A 1 120 ? 11.499 -9.699 -2.285 1.00 89.94 120 ASP A O 1
ATOM 857 N N . VAL A 1 121 ? 10.305 -10.924 -3.726 1.00 78.56 121 VAL A N 1
ATOM 858 C CA . VAL A 1 121 ? 9.126 -11.071 -2.843 1.00 78.56 121 VAL A CA 1
ATOM 859 C C . VAL A 1 121 ? 9.405 -11.886 -1.577 1.00 78.56 121 VAL A C 1
ATOM 861 O O . VAL A 1 121 ? 8.730 -11.696 -0.567 1.00 78.56 121 VAL A O 1
ATOM 864 N N . SER A 1 122 ? 10.447 -12.724 -1.581 1.00 69.69 122 SER A N 1
ATOM 865 C CA . SER A 1 122 ? 10.890 -13.485 -0.404 1.00 69.69 122 SER A CA 1
ATOM 866 C C . SER A 1 122 ? 11.598 -12.635 0.653 1.00 69.69 122 SER A C 1
ATOM 868 O O . SER A 1 122 ? 11.793 -13.102 1.771 1.00 69.69 122 SER A O 1
ATOM 870 N N . SER A 1 123 ? 12.003 -11.408 0.315 1.00 59.12 123 SER A N 1
ATOM 871 C CA . SER A 1 123 ? 12.846 -10.560 1.170 1.00 59.12 123 SER A CA 1
ATOM 872 C C . SER A 1 123 ? 12.055 -9.625 2.085 1.00 59.12 123 SER A C 1
ATOM 874 O O . SER A 1 123 ? 12.652 -8.774 2.745 1.00 59.12 123 SER A O 1
ATOM 876 N N . SER A 1 124 ? 10.730 -9.800 2.172 1.00 58.41 124 SER A N 1
ATOM 877 C CA . SER A 1 124 ? 9.860 -9.085 3.113 1.00 58.41 124 SER A CA 1
ATOM 878 C C . SER A 1 124 ? 10.222 -9.440 4.563 1.00 58.41 124 SER A C 1
ATOM 880 O O . SER A 1 124 ? 9.563 -10.261 5.196 1.00 58.41 124 SER A O 1
ATOM 882 N N . GLY A 1 125 ? 11.297 -8.842 5.088 1.00 53.25 125 GLY A N 1
ATOM 883 C CA . GLY A 1 125 ? 11.665 -8.933 6.499 1.00 53.25 125 GLY A CA 1
ATOM 884 C C . GLY A 1 125 ? 13.143 -9.057 6.867 1.00 53.25 125 GLY A C 1
ATOM 885 O O . GLY A 1 125 ? 13.388 -9.342 8.034 1.00 53.25 125 GLY A O 1
ATOM 886 N N . ASN A 1 126 ? 14.129 -8.861 5.979 1.00 41.16 126 ASN A N 1
ATOM 887 C CA . ASN A 1 126 ? 15.523 -8.826 6.447 1.00 41.16 126 ASN A CA 1
ATOM 888 C C . ASN A 1 126 ? 16.468 -8.027 5.532 1.00 41.16 126 ASN A C 1
ATOM 890 O O . ASN A 1 126 ? 17.133 -8.591 4.664 1.00 41.16 126 ASN A O 1
ATOM 894 N N . ASP A 1 127 ? 16.590 -6.719 5.781 1.00 56.59 127 ASP A N 1
ATOM 895 C CA . ASP A 1 127 ? 17.774 -5.959 5.373 1.00 56.59 127 ASP A CA 1
ATOM 896 C C . ASP A 1 127 ? 18.993 -6.537 6.105 1.00 56.59 127 ASP A C 1
ATOM 898 O O . ASP A 1 127 ? 19.336 -6.174 7.231 1.00 56.59 127 ASP A O 1
ATOM 902 N N . SER A 1 128 ? 19.652 -7.500 5.480 1.00 50.19 128 SER A N 1
ATOM 903 C CA . SER A 1 128 ? 21.029 -7.845 5.796 1.00 50.19 128 SER A CA 1
ATOM 904 C C . SER A 1 128 ? 21.775 -7.978 4.487 1.00 50.19 128 SER A C 1
ATOM 906 O O . SER A 1 128 ? 21.578 -8.914 3.717 1.00 50.19 128 SER A O 1
ATOM 908 N N . THR A 1 129 ? 22.584 -6.949 4.256 1.00 52.22 129 THR A N 1
ATOM 909 C CA . THR A 1 129 ? 23.811 -6.896 3.470 1.00 52.22 129 THR A CA 1
ATOM 910 C C . THR A 1 129 ? 24.234 -8.246 2.903 1.00 52.22 129 THR A C 1
ATOM 912 O O . THR A 1 129 ? 24.463 -9.202 3.643 1.00 52.22 129 THR A O 1
ATOM 915 N N . GLY A 1 130 ? 24.341 -8.278 1.575 1.00 57.12 130 GLY A N 1
ATOM 916 C CA . GLY A 1 130 ? 24.508 -9.476 0.772 1.00 57.12 130 GLY A CA 1
ATOM 917 C C . GLY A 1 130 ? 25.483 -10.508 1.324 1.00 57.12 130 GLY A C 1
ATOM 918 O O . GLY A 1 130 ? 26.637 -10.221 1.631 1.00 57.12 130 GLY A O 1
ATOM 919 N N . ASN A 1 131 ? 25.015 -11.748 1.321 1.00 49.03 131 ASN A N 1
ATOM 920 C CA . ASN A 1 131 ? 25.866 -12.898 1.118 1.00 49.03 131 ASN A CA 1
ATOM 921 C C . ASN A 1 131 ? 25.061 -13.914 0.309 1.00 49.03 131 ASN A C 1
ATOM 923 O O . ASN A 1 131 ? 24.166 -14.573 0.836 1.00 49.03 131 ASN A O 1
ATOM 927 N N . SER A 1 132 ? 25.353 -14.001 -0.989 1.00 59.22 132 SER A N 1
ATOM 928 C CA . SER A 1 132 ? 24.844 -15.057 -1.858 1.00 59.22 132 SER A CA 1
ATOM 929 C C . SER A 1 132 ? 25.323 -16.398 -1.314 1.00 59.22 132 SER A C 1
ATOM 931 O O . SER A 1 132 ? 26.461 -16.802 -1.547 1.00 59.22 132 SER A O 1
ATOM 933 N N . VAL A 1 133 ? 24.467 -17.090 -0.569 1.00 45.09 133 VAL A N 1
ATOM 934 C CA . VAL A 1 133 ? 24.660 -18.507 -0.280 1.00 45.09 133 VAL A CA 1
ATOM 935 C C . VAL A 1 133 ? 23.829 -19.265 -1.303 1.00 45.09 133 VAL A C 1
ATOM 937 O O . VAL A 1 133 ? 22.611 -19.120 -1.368 1.00 45.09 133 VAL A O 1
ATOM 940 N N . ALA A 1 134 ? 24.528 -20.009 -2.156 1.00 58.09 134 ALA A N 1
ATOM 941 C CA . ALA A 1 134 ? 23.947 -20.878 -3.168 1.00 58.09 134 ALA A CA 1
ATOM 942 C C . ALA A 1 134 ? 22.916 -21.847 -2.552 1.00 58.09 134 ALA A C 1
ATOM 944 O O . ALA A 1 134 ? 23.106 -22.290 -1.414 1.00 58.09 134 ALA A O 1
ATOM 945 N N . PRO A 1 135 ? 21.854 -22.233 -3.283 1.00 46.19 135 PRO A N 1
ATOM 946 C CA . PRO A 1 135 ? 20.913 -23.222 -2.786 1.00 46.19 135 PRO A CA 1
ATOM 947 C C . PRO A 1 135 ? 21.606 -24.586 -2.693 1.00 46.19 135 PRO A C 1
ATOM 949 O O . PRO A 1 135 ? 22.047 -25.152 -3.693 1.00 46.19 135 PRO A O 1
ATOM 952 N N . ALA A 1 136 ? 21.697 -25.117 -1.474 1.00 44.41 136 ALA A N 1
ATOM 953 C CA . ALA A 1 136 ? 22.000 -26.519 -1.256 1.00 44.41 136 ALA A CA 1
ATOM 954 C C . ALA A 1 136 ? 20.813 -27.355 -1.754 1.00 44.41 136 ALA A C 1
ATOM 956 O O . ALA A 1 136 ? 19.681 -27.190 -1.298 1.00 44.41 136 ALA A O 1
ATOM 957 N N . SER A 1 137 ? 21.093 -28.239 -2.706 1.00 53.16 137 SER A N 1
ATOM 958 C CA . SER A 1 137 ? 20.176 -29.233 -3.249 1.00 53.16 137 SER A CA 1
ATOM 959 C C . SER A 1 137 ? 19.570 -30.080 -2.130 1.00 53.16 137 SER A C 1
ATOM 961 O O . SER A 1 137 ? 20.244 -30.935 -1.556 1.00 53.16 137 SER A O 1
ATOM 963 N N . VAL A 1 138 ? 18.291 -29.859 -1.827 1.00 50.62 138 VAL A N 1
ATOM 964 C CA . VAL A 1 138 ? 17.512 -30.756 -0.972 1.00 50.62 138 VAL A CA 1
ATOM 965 C C . VAL A 1 138 ? 16.899 -31.852 -1.834 1.00 50.62 138 VAL A C 1
ATOM 967 O O . VAL A 1 138 ? 15.997 -31.637 -2.640 1.00 50.62 138 VAL A O 1
ATOM 970 N N . THR A 1 139 ? 17.456 -33.045 -1.682 1.00 54.03 139 THR A N 1
ATOM 971 C CA . THR A 1 139 ? 16.958 -34.301 -2.234 1.00 54.03 139 THR A CA 1
ATOM 972 C C . THR A 1 139 ? 15.541 -34.573 -1.702 1.00 54.03 139 THR A C 1
ATOM 974 O O . THR A 1 139 ? 15.345 -34.522 -0.485 1.00 54.03 139 THR A O 1
ATOM 977 N N . PRO A 1 140 ? 14.546 -34.876 -2.554 1.00 59.00 140 PRO A N 1
ATOM 978 C CA . PRO A 1 140 ? 13.194 -35.184 -2.097 1.00 59.00 140 PRO A CA 1
ATOM 979 C C . PRO A 1 140 ? 13.138 -36.567 -1.419 1.00 59.00 140 PRO A C 1
ATOM 981 O O . PRO A 1 140 ? 13.632 -37.540 -1.995 1.00 59.00 140 PRO A O 1
ATOM 984 N N . PRO A 1 141 ? 12.522 -36.710 -0.229 1.00 52.06 141 PRO A N 1
ATOM 985 C CA . PRO A 1 141 ? 12.165 -38.020 0.290 1.00 52.06 141 PRO A CA 1
ATOM 986 C C . PRO A 1 141 ? 10.956 -38.595 -0.460 1.00 52.06 141 PRO A C 1
ATOM 988 O O . PRO A 1 141 ? 9.994 -37.903 -0.795 1.00 52.06 141 PRO A O 1
ATOM 991 N N . ALA A 1 142 ? 11.073 -39.890 -0.738 1.00 47.72 142 ALA A N 1
ATOM 992 C CA . ALA A 1 142 ? 10.188 -40.709 -1.542 1.00 47.72 142 ALA A CA 1
ATOM 993 C C . ALA A 1 142 ? 8.768 -40.866 -0.974 1.00 47.72 142 ALA A C 1
ATOM 995 O O . ALA A 1 142 ? 8.530 -40.829 0.232 1.00 47.72 142 ALA A O 1
ATOM 996 N N . ALA A 1 143 ? 7.851 -41.111 -1.909 1.00 51.16 143 ALA A N 1
ATOM 997 C CA . ALA A 1 143 ? 6.454 -41.453 -1.715 1.00 51.16 143 ALA A CA 1
ATOM 998 C C . ALA A 1 143 ? 6.240 -42.692 -0.828 1.00 51.16 143 ALA A C 1
ATOM 1000 O O . ALA A 1 143 ? 6.902 -43.714 -1.003 1.00 51.16 143 ALA A O 1
ATOM 1001 N N . ALA A 1 144 ? 5.222 -42.629 0.034 1.00 45.78 144 ALA A N 1
ATOM 1002 C CA . ALA A 1 144 ? 4.566 -43.805 0.595 1.00 45.78 144 ALA A CA 1
ATOM 1003 C C . ALA A 1 144 ? 3.067 -43.532 0.828 1.00 45.78 144 ALA A C 1
ATOM 1005 O O . ALA A 1 144 ? 2.681 -42.799 1.731 1.00 45.78 144 ALA A O 1
ATOM 1006 N N . SER A 1 145 ? 2.264 -44.144 -0.046 1.00 48.19 145 SER A N 1
ATOM 1007 C CA . SER A 1 145 ? 0.973 -44.806 0.194 1.00 48.19 145 SER A CA 1
ATOM 1008 C C . SER A 1 145 ? -0.113 -44.101 1.024 1.00 48.19 145 SER A C 1
ATOM 1010 O O . SER A 1 145 ? -0.109 -44.135 2.251 1.00 48.19 145 SER A O 1
ATOM 1012 N N . ALA A 1 146 ? -1.146 -43.616 0.326 1.00 56.56 146 ALA A N 1
ATOM 1013 C CA . ALA A 1 146 ? -2.469 -43.340 0.888 1.00 56.56 146 ALA A CA 1
ATOM 1014 C C . ALA A 1 146 ? -3.345 -44.616 0.884 1.00 56.56 146 ALA A C 1
ATOM 1016 O O . ALA A 1 146 ? -3.350 -45.325 -0.126 1.00 56.56 146 ALA A O 1
ATOM 1017 N N . PRO A 1 147 ? -4.104 -44.916 1.956 1.00 58.66 147 PRO A N 1
ATOM 1018 C CA . PRO A 1 147 ? -5.186 -45.891 1.915 1.00 58.66 147 PRO A CA 1
ATOM 1019 C C . PRO A 1 147 ? -6.538 -45.282 1.497 1.00 58.66 147 PRO A C 1
ATOM 1021 O O . PRO A 1 147 ? -6.815 -44.096 1.661 1.00 58.66 147 PRO A O 1
ATOM 1024 N N . THR A 1 148 ? -7.344 -46.181 0.941 1.00 49.03 148 THR A N 1
ATOM 1025 C CA . THR A 1 148 ? -8.669 -46.088 0.314 1.00 49.03 148 THR A CA 1
ATOM 1026 C C . THR A 1 148 ? -9.849 -45.862 1.282 1.00 49.03 148 THR A C 1
ATOM 1028 O O . THR A 1 148 ? -9.834 -46.414 2.377 1.00 49.03 148 THR A O 1
ATOM 1031 N N . ALA A 1 149 ? -10.906 -45.204 0.758 1.00 46.81 149 ALA A N 1
ATOM 1032 C CA . ALA A 1 149 ? -12.323 -45.129 1.200 1.00 46.81 149 ALA A CA 1
ATOM 1033 C C . ALA A 1 149 ? -12.611 -44.358 2.514 1.00 46.81 149 ALA A C 1
ATOM 1035 O O . ALA A 1 149 ? -11.795 -44.338 3.418 1.00 46.81 149 ALA A O 1
ATOM 1036 N N . GLU A 1 150 ? -13.725 -43.639 2.700 1.00 44.25 150 GLU A N 1
ATOM 1037 C CA . GLU A 1 150 ? -15.114 -43.945 2.336 1.00 44.25 150 GLU A CA 1
ATOM 1038 C C . GLU A 1 150 ? -15.996 -42.674 2.409 1.00 44.25 150 GLU A C 1
ATOM 1040 O O . GLU A 1 150 ? -15.731 -41.760 3.191 1.00 44.25 150 GLU A O 1
ATOM 1045 N N . ALA A 1 151 ? -17.044 -42.617 1.582 1.00 50.53 151 ALA A N 1
ATOM 1046 C CA . ALA A 1 151 ? -18.065 -41.567 1.581 1.00 50.53 151 ALA A CA 1
ATOM 1047 C C . ALA A 1 151 ? -19.022 -41.691 2.784 1.00 50.53 151 ALA A C 1
ATOM 1049 O O . ALA A 1 151 ? -19.226 -42.785 3.305 1.00 50.53 151 ALA A O 1
ATOM 1050 N N . PRO A 1 152 ? -19.750 -40.613 3.123 1.00 57.03 152 PRO A N 1
ATOM 1051 C CA . PRO A 1 152 ? -21.195 -40.766 2.986 1.00 57.03 152 PRO A CA 1
ATOM 1052 C C . PRO A 1 152 ? -21.876 -39.580 2.302 1.00 57.03 152 PRO A C 1
ATOM 1054 O O . PRO A 1 152 ? -21.571 -38.408 2.515 1.00 57.03 152 PRO A O 1
ATOM 1057 N N . ALA A 1 153 ? -22.857 -39.942 1.481 1.00 50.69 153 ALA A N 1
ATOM 1058 C CA . ALA A 1 153 ? -23.882 -39.068 0.948 1.00 50.69 153 ALA A CA 1
ATOM 1059 C C . ALA A 1 153 ? -24.827 -38.601 2.061 1.00 50.69 153 ALA A C 1
ATOM 1061 O O . ALA A 1 153 ? -25.154 -39.388 2.948 1.00 50.69 153 ALA A O 1
ATOM 1062 N N . SER A 1 154 ? -25.348 -37.375 1.950 1.00 55.09 154 SER A N 1
ATOM 1063 C CA . SER A 1 154 ? -26.703 -37.038 2.406 1.00 55.09 154 SER A CA 1
ATOM 1064 C C . SER A 1 154 ? -27.197 -35.703 1.834 1.00 55.09 154 SER A C 1
ATOM 1066 O O . SER A 1 154 ? -26.752 -34.630 2.218 1.00 55.09 154 SER A O 1
ATOM 1068 N N . THR A 1 155 ? -28.173 -35.861 0.936 1.00 47.19 155 THR A N 1
ATOM 1069 C CA . THR A 1 155 ? -29.453 -35.136 0.812 1.00 47.19 155 THR A CA 1
ATOM 1070 C C . THR A 1 155 ? -29.518 -33.639 0.497 1.00 47.19 155 THR A C 1
ATOM 1072 O O . THR A 1 155 ? -29.123 -32.761 1.254 1.00 47.19 155 THR A O 1
ATOM 1075 N N . ALA A 1 156 ? -30.197 -33.405 -0.628 1.00 53.66 156 ALA A N 1
ATOM 1076 C CA . ALA A 1 156 ? -30.710 -32.157 -1.159 1.00 53.66 156 ALA A CA 1
ATOM 1077 C C . ALA A 1 156 ? -31.759 -31.462 -0.273 1.00 53.66 156 ALA A C 1
ATOM 1079 O O . ALA A 1 156 ? -32.553 -32.117 0.401 1.00 53.66 156 ALA A O 1
ATOM 1080 N N . SER A 1 157 ? -31.868 -30.141 -0.436 1.00 56.66 1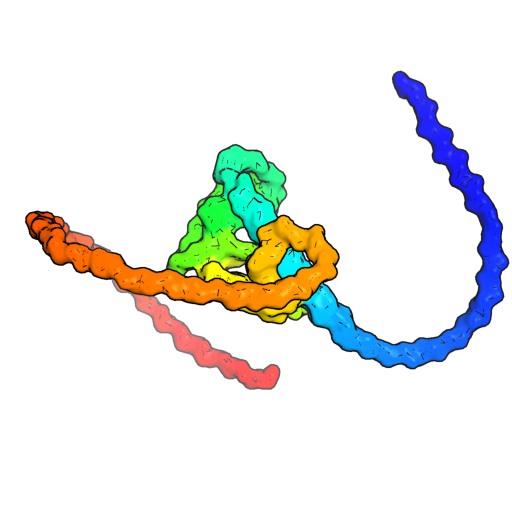57 SER A N 1
ATOM 1081 C CA . SER A 1 157 ? -33.157 -29.441 -0.533 1.00 56.66 157 SER A CA 1
ATOM 1082 C C . SER A 1 157 ? -32.973 -28.079 -1.203 1.00 56.66 157 SER A C 1
ATOM 1084 O O . SER A 1 157 ? -32.351 -27.177 -0.651 1.00 56.66 157 SER A O 1
ATOM 1086 N N . ALA A 1 158 ? -33.531 -27.948 -2.407 1.00 53.19 158 ALA A N 1
ATOM 1087 C CA . ALA A 1 158 ? -34.003 -26.673 -2.943 1.00 53.19 158 ALA A CA 1
ATOM 1088 C C . ALA A 1 158 ? -35.378 -26.362 -2.310 1.00 53.19 158 ALA A C 1
ATOM 1090 O O . ALA A 1 158 ? -36.057 -27.294 -1.868 1.00 53.19 158 ALA A O 1
ATOM 1091 N N . PRO A 1 159 ? -35.829 -25.094 -2.300 1.00 61.31 159 PRO A N 1
ATOM 1092 C CA . PRO A 1 159 ? -36.704 -24.700 -3.406 1.00 61.31 159 PRO A CA 1
ATOM 1093 C C . PRO A 1 159 ? -36.563 -23.247 -3.912 1.00 61.31 159 PRO A C 1
ATOM 1095 O O . PRO A 1 159 ? -36.226 -22.318 -3.189 1.00 61.31 159 PRO A O 1
ATOM 1098 N N . ALA A 1 160 ? -36.865 -23.136 -5.209 1.00 49.72 160 ALA A N 1
ATOM 1099 C CA . ALA A 1 160 ? -37.633 -22.131 -5.955 1.00 49.72 160 ALA A CA 1
ATOM 1100 C C . ALA A 1 160 ? -37.720 -20.652 -5.501 1.00 49.72 160 ALA A C 1
ATOM 1102 O O . ALA A 1 160 ? -38.414 -20.299 -4.555 1.00 49.72 160 ALA A O 1
ATOM 1103 N N . ALA A 1 161 ? -37.128 -19.805 -6.352 1.00 53.66 161 ALA A N 1
ATOM 1104 C CA . ALA A 1 161 ? -37.732 -18.709 -7.123 1.00 53.66 161 ALA A CA 1
ATOM 1105 C C . ALA A 1 161 ? -38.783 -17.772 -6.488 1.00 53.66 161 ALA A C 1
ATOM 1107 O O . ALA A 1 161 ? -39.902 -18.162 -6.168 1.00 53.66 161 ALA A O 1
ATOM 1108 N N . SER A 1 162 ? -38.503 -16.470 -6.588 1.00 56.75 162 SER A N 1
ATOM 1109 C CA . SER A 1 162 ? -39.480 -15.489 -7.075 1.00 56.75 162 SER A CA 1
ATOM 1110 C C . SER A 1 162 ? -38.761 -14.394 -7.859 1.00 56.75 162 SER A C 1
ATOM 1112 O O . SER A 1 162 ? -37.863 -13.724 -7.358 1.00 56.75 162 SER A O 1
ATOM 1114 N N . ALA A 1 163 ? -39.148 -14.283 -9.126 1.00 53.84 163 ALA A N 1
ATOM 1115 C CA . ALA A 1 163 ? -38.767 -13.233 -10.049 1.00 53.84 163 ALA A CA 1
ATOM 1116 C C . ALA A 1 163 ? -39.456 -11.914 -9.676 1.00 53.84 163 ALA A C 1
ATOM 1118 O O . ALA A 1 163 ? -40.611 -11.924 -9.256 1.00 53.84 163 ALA A O 1
ATOM 1119 N N . THR A 1 164 ? -38.804 -10.780 -9.923 1.00 59.88 164 THR A N 1
ATOM 1120 C CA . THR A 1 164 ? -39.484 -9.561 -10.381 1.00 59.88 164 THR A CA 1
ATOM 1121 C C . THR A 1 164 ? -38.510 -8.762 -11.238 1.00 59.88 164 THR A C 1
ATOM 1123 O O . THR A 1 164 ? -37.407 -8.416 -10.830 1.00 59.88 164 THR A O 1
ATOM 1126 N N . SER A 1 165 ? -38.950 -8.567 -12.468 1.00 58.59 165 SER A N 1
ATOM 1127 C CA . SER A 1 165 ? -38.378 -7.814 -13.571 1.00 58.59 165 SER A CA 1
ATOM 1128 C C . SER A 1 165 ? -38.466 -6.304 -13.362 1.00 58.59 165 SER A C 1
ATOM 1130 O O . SER A 1 165 ? -39.541 -5.818 -13.024 1.00 58.59 165 SER A O 1
ATOM 1132 N N . SER A 1 166 ? -37.405 -5.590 -13.737 1.00 63.06 166 SER A N 1
ATOM 1133 C CA . SER A 1 166 ? -37.511 -4.271 -14.364 1.00 63.06 166 SER A CA 1
ATOM 1134 C C . SER A 1 166 ? -36.463 -4.189 -15.463 1.00 63.06 166 SER A C 1
ATOM 1136 O O . SER A 1 166 ? -35.264 -4.234 -15.200 1.00 63.06 166 SER A O 1
ATOM 1138 N N . ALA A 1 167 ? -36.954 -4.145 -16.697 1.00 52.34 167 ALA A N 1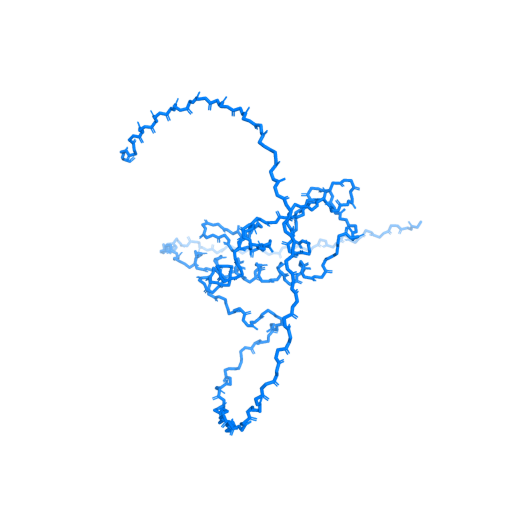
ATOM 1139 C CA . ALA A 1 167 ? -36.212 -3.664 -17.843 1.00 52.34 167 ALA A CA 1
ATOM 1140 C C . ALA A 1 167 ? -35.910 -2.174 -17.644 1.00 52.34 167 ALA A C 1
ATOM 1142 O O . ALA A 1 167 ? -36.793 -1.439 -17.201 1.00 52.34 167 ALA A O 1
ATOM 1143 N N . ASP A 1 168 ? -34.711 -1.740 -18.013 1.00 56.50 168 ASP A N 1
ATOM 1144 C CA . ASP A 1 168 ? -34.526 -0.399 -18.551 1.00 56.50 168 ASP A CA 1
ATOM 1145 C C . ASP A 1 168 ? -33.461 -0.451 -19.643 1.00 56.50 168 ASP A C 1
ATOM 1147 O O . ASP A 1 168 ? -32.428 -1.112 -19.508 1.00 56.50 168 ASP A O 1
ATOM 1151 N N . SER A 1 169 ? -33.815 0.157 -20.764 1.00 61.97 169 SER A N 1
ATOM 1152 C CA . SER A 1 169 ? -33.143 0.090 -22.052 1.00 61.97 169 SER A CA 1
ATOM 1153 C C . SER A 1 169 ? -32.305 1.349 -22.258 1.00 61.97 169 SER A C 1
ATOM 1155 O O . SER A 1 169 ? -32.796 2.451 -22.039 1.00 61.97 169 SER A O 1
ATOM 1157 N N . GLY A 1 170 ? -31.088 1.179 -22.764 1.00 56.47 170 GLY A N 1
ATOM 1158 C CA . GLY A 1 170 ? -30.210 2.237 -23.278 1.00 56.47 170 GLY A CA 1
ATOM 1159 C C . GLY A 1 170 ? -28.826 1.616 -23.462 1.00 56.47 170 GLY A C 1
ATOM 1160 O O . GLY A 1 170 ? -28.160 1.335 -22.475 1.00 56.47 170 GLY A O 1
ATOM 1161 N N . ASP A 1 171 ? -28.407 1.149 -24.637 1.00 54.16 171 ASP A N 1
ATOM 1162 C CA . ASP A 1 171 ? -28.340 1.870 -25.915 1.00 54.16 171 ASP A CA 1
ATOM 1163 C C . ASP A 1 171 ? -27.615 3.209 -25.730 1.00 54.16 171 ASP A C 1
ATOM 1165 O O . ASP A 1 171 ? -28.245 4.242 -25.534 1.00 54.16 171 ASP A O 1
ATOM 1169 N N . ASP A 1 172 ? -26.281 3.164 -25.725 1.00 58.03 172 ASP A N 1
ATOM 1170 C CA . ASP A 1 172 ? -25.489 4.243 -26.309 1.00 58.03 172 ASP A CA 1
ATOM 1171 C C . ASP A 1 172 ? -24.176 3.672 -26.858 1.00 58.03 172 ASP A C 1
ATOM 1173 O O . ASP A 1 172 ? -23.302 3.191 -26.133 1.00 58.03 172 ASP A O 1
ATOM 1177 N N . SER A 1 173 ? -24.121 3.647 -28.185 1.00 60.91 173 SER A N 1
ATOM 1178 C CA . SER A 1 173 ? -22.964 3.264 -28.981 1.00 60.91 173 SER A CA 1
ATOM 1179 C C . SER A 1 173 ? -22.089 4.505 -29.131 1.00 60.91 173 SER A C 1
ATOM 1181 O O . SER A 1 173 ? -22.426 5.397 -29.905 1.00 60.91 173 SER A O 1
ATOM 1183 N N . GLY A 1 174 ? -20.992 4.565 -28.381 1.00 56.00 174 GLY A N 1
ATOM 1184 C CA . GLY A 1 174 ? -19.958 5.589 -28.515 1.00 56.00 174 GLY A CA 1
ATOM 1185 C C . GLY A 1 174 ? -18.671 4.983 -29.058 1.00 56.00 174 GLY A C 1
ATOM 1186 O O . GLY A 1 174 ? -17.746 4.703 -28.300 1.00 56.00 174 GLY A O 1
ATOM 1187 N N . ASP A 1 175 ? -18.643 4.733 -30.366 1.00 53.75 175 ASP A N 1
ATOM 1188 C CA . ASP A 1 175 ? -17.413 4.632 -31.146 1.00 53.75 175 ASP A CA 1
ATOM 1189 C C . ASP A 1 175 ? -16.757 6.020 -31.183 1.00 53.75 175 ASP A C 1
ATOM 1191 O O . ASP A 1 175 ? -17.261 6.928 -31.845 1.00 53.75 175 ASP 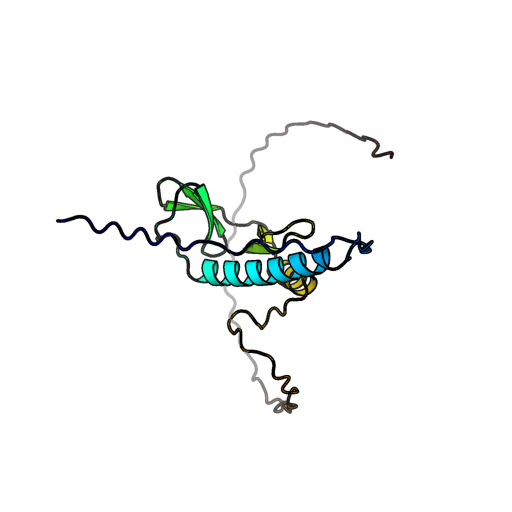A O 1
ATOM 1195 N N . GLU A 1 176 ? -15.640 6.199 -30.480 1.00 63.47 176 GLU A N 1
ATOM 1196 C CA . GLU A 1 176 ? -14.831 7.415 -30.571 1.00 63.47 176 GLU A CA 1
ATOM 1197 C C . GLU A 1 176 ? -13.378 7.036 -30.864 1.00 63.47 176 GLU A C 1
ATOM 1199 O O . GLU A 1 176 ? -12.654 6.471 -30.042 1.00 63.47 176 GLU A O 1
ATOM 1204 N N . ASP A 1 177 ? -13.000 7.330 -32.106 1.00 56.19 177 ASP A N 1
ATOM 1205 C CA . ASP A 1 177 ? -11.668 7.289 -32.689 1.00 56.19 177 ASP A CA 1
ATOM 1206 C C . ASP A 1 177 ? -10.564 7.793 -31.740 1.00 56.19 177 ASP A C 1
ATOM 1208 O O . ASP A 1 177 ? -10.399 8.994 -31.525 1.00 56.19 177 ASP A O 1
ATOM 1212 N N . CYS A 1 178 ? -9.704 6.888 -31.271 1.00 61.00 178 CYS A N 1
ATOM 1213 C CA . CYS A 1 178 ? -8.374 7.250 -30.777 1.00 61.00 178 CYS A CA 1
ATOM 1214 C C . CYS A 1 178 ? -7.397 7.296 -31.963 1.00 61.00 178 CYS A C 1
ATOM 1216 O O . CYS A 1 178 ? -6.621 6.360 -32.170 1.00 61.00 178 CYS A O 1
ATOM 1218 N N . SER A 1 179 ? -7.471 8.364 -32.761 1.00 70.75 179 SER A N 1
ATOM 1219 C CA . SER A 1 179 ? -6.425 8.724 -33.726 1.00 70.75 179 SER A CA 1
ATOM 1220 C C . SER A 1 179 ? -5.501 9.799 -33.142 1.00 70.75 179 SER A C 1
ATOM 1222 O O . SER A 1 179 ? -5.981 10.845 -32.709 1.00 70.75 179 SER A O 1
ATOM 1224 N N . ASP A 1 180 ? -4.200 9.506 -33.238 1.00 59.16 180 ASP A N 1
ATOM 1225 C CA . ASP A 1 180 ? -2.996 10.333 -33.006 1.00 59.16 180 ASP A CA 1
ATOM 1226 C C . ASP A 1 180 ? -2.537 10.613 -31.559 1.00 59.16 180 ASP A C 1
ATOM 1228 O O . ASP A 1 180 ? -3.012 11.569 -30.904 1.00 59.16 180 ASP A O 1
#

pLDDT: mean 76.22, std 20.91, range [41.16, 98.75]

Organism: NCBI:txid1940300

Sequence (180 aa):
MARSIIRLTLLLAASALLFAPIRGAPAASDSSDFKKQNGLDAQKQNAQFATLKASDPCAEGTQACVEQAFAQCVGGKWALTKCSGGTVCTALPLVNKPGTSITCDTQADADARIQAAGVDVSSSGNDSTGNSVAPASVTPPAAASAPTAEAPASTASAPAASATSSADSGDDSGDEDCSD

Secondary structure (DSSP, 8-state):
-----------------------PPPPTTHHHHHHHHHHHHHHHHHHHHTT--TTS---TT-EEEETTEEEEEETTEEEEEPPSTT-EEEEEE-SSSSSEEEEEE-HHHHHHHHHHTT--GGGTT--------PPP--PPPPP--PPP--------------------------------

Foldseek 3Di:
DDDDDDDDDDDDDDDDDDDDDDPDDDDPPPQLVLLLVLLVVQLQQQVVQVPAAQPQFDDAQDWHFHPQFTWGHDPRGTDTDRAPDQWGWGWAGDRGDHHIDTDTDHPVVRQVRSVVSVDHSVPSPDPDDDDDDDDDDDDDDDDDDDDDDDDDDDDDDDDDDDDDDDDDDDDDDDPDDPDD

Radius of gyration: 28.87 Å; chains: 1; bounding box: 77×78×68 Å